Protein AF-A0A5N6XMS7-F1 (afdb_monomer_lite)

Organism: NCBI:txid1034303

Sequence (116 aa):
MDYPHVTLQFLKVADVCSHLAAWKGDIIGGVDRHQLLERNLKGNSKMADALSPQQLLKNCTEMSMDVSTFVFCACDLGPTNILVNTSTGS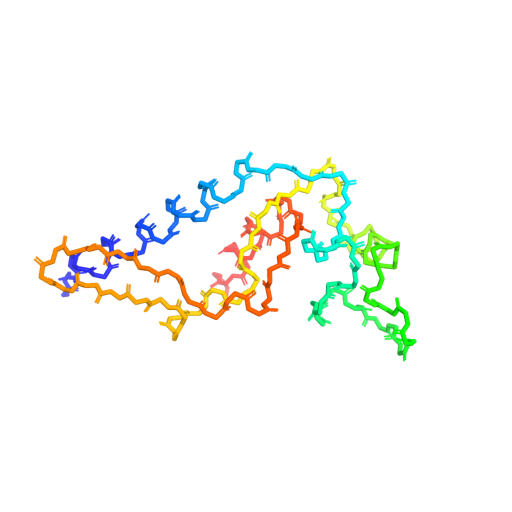LGIIDWSLLATFLSNGLEQNFDSQQE

pLDDT: mean 73.18, std 16.36, range [31.53, 89.5]

Radius of gyration: 15.89 Å; chains: 1; bounding box: 40×26×45 Å

Foldseek 3Di:
DDDVLVVLLVVVVVVVQVVQQVAWDPWWAAPVQFFQPPPVLLPPDPDPCSRGRVNSLVSCVVVVHDPPTWTKGQPPPDPVQWDADPVVRDIDGHDSVRTTRHGSCPVVVVVVVPPD

Structure (mmCIF, N/CA/C/O backbone):
data_AF-A0A5N6XMS7-F1
#
_entry.id   AF-A0A5N6XMS7-F1
#
loop_
_atom_site.group_PDB
_atom_site.id
_atom_site.type_symbol
_atom_site.label_atom_id
_atom_site.label_alt_id
_atom_site.label_comp_id
_atom_site.label_asym_id
_atom_site.label_entity_id
_atom_site.label_seq_id
_atom_site.pdbx_PDB_ins_code
_atom_site.Cartn_x
_atom_site.Cartn_y
_atom_site.Cartn_z
_atom_site.occupancy
_atom_site.B_iso_or_equiv
_atom_site.auth_seq_id
_atom_site.auth_comp_id
_atom_site.auth_asym_id
_atom_site.auth_atom_id
_atom_site.pdbx_PDB_model_num
ATOM 1 N N . MET A 1 1 ? -3.809 -9.156 31.699 1.00 44.72 1 MET A N 1
ATOM 2 C CA . MET A 1 1 ? -4.841 -8.123 31.487 1.00 44.72 1 MET A CA 1
ATOM 3 C C . MET A 1 1 ? -5.213 -8.175 30.025 1.00 44.72 1 MET A C 1
ATOM 5 O O . MET A 1 1 ? -4.321 -8.035 29.202 1.00 44.72 1 MET A O 1
ATOM 9 N N . ASP A 1 2 ? -6.475 -8.454 29.731 1.00 51.44 2 ASP A N 1
ATOM 10 C CA . ASP A 1 2 ? -7.010 -8.503 28.372 1.00 51.44 2 ASP A CA 1
ATOM 11 C C . ASP A 1 2 ? -7.561 -7.109 28.044 1.00 51.44 2 ASP A C 1
ATOM 13 O O . ASP A 1 2 ? -8.337 -6.564 28.832 1.00 51.44 2 ASP A O 1
ATOM 17 N N . TYR A 1 3 ? -7.126 -6.495 26.943 1.00 51.88 3 TYR A N 1
ATOM 18 C CA . TYR A 1 3 ? -7.599 -5.176 26.507 1.00 51.88 3 TYR A CA 1
ATOM 19 C C . TYR A 1 3 ? -8.502 -5.352 25.282 1.00 51.88 3 TYR A C 1
ATOM 21 O O . TYR A 1 3 ? -8.068 -5.089 24.158 1.00 51.88 3 TYR A O 1
ATOM 29 N N . PRO A 1 4 ? -9.768 -5.772 25.465 1.00 59.38 4 PRO A N 1
ATOM 30 C CA . PRO A 1 4 ? -10.655 -6.126 24.358 1.00 59.38 4 PRO A CA 1
ATOM 31 C C . PRO A 1 4 ? -10.841 -4.980 23.357 1.00 59.38 4 PRO A C 1
ATOM 33 O O . PRO A 1 4 ? -11.046 -5.225 22.174 1.00 59.38 4 PRO A O 1
ATOM 36 N N . HIS A 1 5 ? -10.705 -3.726 23.798 1.00 59.34 5 HIS A N 1
ATOM 37 C CA . HIS A 1 5 ? -10.792 -2.547 22.935 1.00 59.34 5 HIS A CA 1
ATOM 38 C C . HIS A 1 5 ? -9.617 -2.401 21.958 1.00 59.34 5 HIS A C 1
ATOM 40 O O . HIS A 1 5 ? -9.825 -1.915 20.849 1.00 59.34 5 HIS A O 1
ATOM 46 N N . VAL A 1 6 ? -8.410 -2.832 22.337 1.00 61.38 6 VAL A N 1
ATOM 47 C CA . VAL A 1 6 ? -7.212 -2.740 21.485 1.00 61.38 6 VAL A CA 1
ATOM 48 C C . VAL A 1 6 ? -7.291 -3.778 20.366 1.00 61.38 6 VAL A C 1
ATOM 50 O O . VAL A 1 6 ? -7.117 -3.442 19.196 1.00 61.38 6 VAL A O 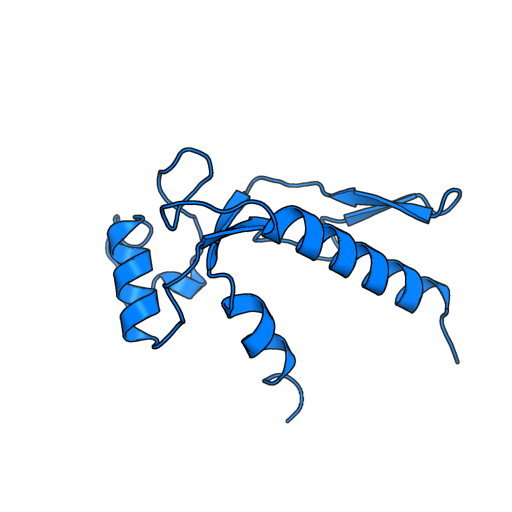1
ATOM 53 N N . THR A 1 7 ? -7.675 -5.012 20.699 1.00 62.88 7 THR A N 1
ATOM 54 C CA . THR A 1 7 ? -7.871 -6.092 19.720 1.00 62.88 7 THR A CA 1
ATOM 55 C C . THR A 1 7 ? -8.964 -5.744 18.704 1.00 62.88 7 THR A C 1
ATOM 57 O O . THR A 1 7 ? -8.809 -5.982 17.509 1.00 62.88 7 THR A O 1
ATOM 60 N N . LEU A 1 8 ? -10.053 -5.109 19.152 1.00 69.75 8 LEU A N 1
ATOM 61 C CA . LEU A 1 8 ? -11.156 -4.697 18.276 1.00 69.75 8 LEU A CA 1
ATOM 62 C C . LEU A 1 8 ? -10.772 -3.563 17.315 1.00 69.75 8 LEU A C 1
ATOM 64 O O . LEU A 1 8 ? -11.293 -3.504 16.204 1.00 69.75 8 LEU A O 1
ATOM 68 N N . GLN A 1 9 ? -9.886 -2.657 17.733 1.00 70.62 9 GLN A N 1
ATOM 69 C CA . GLN A 1 9 ? -9.385 -1.583 16.871 1.00 70.62 9 GLN A CA 1
ATOM 70 C C . GLN A 1 9 ? -8.409 -2.123 15.828 1.00 70.62 9 GLN A C 1
ATOM 72 O O . GLN A 1 9 ? -8.537 -1.778 14.658 1.00 70.62 9 GLN A O 1
ATOM 77 N N . PHE A 1 10 ? -7.510 -3.028 16.223 1.00 74.00 10 PHE A N 1
ATOM 78 C CA . PHE A 1 10 ? -6.590 -3.692 15.300 1.00 74.00 10 PHE A CA 1
ATOM 79 C C . PHE A 1 10 ? -7.333 -4.429 14.176 1.00 74.00 10 PHE A C 1
ATOM 81 O O . PHE A 1 10 ? -7.045 -4.215 13.000 1.00 74.00 10 PHE A O 1
ATOM 88 N N . LEU A 1 11 ? -8.345 -5.232 14.524 1.00 80.31 11 LEU A N 1
ATOM 89 C CA . LEU A 1 11 ? -9.131 -5.980 13.536 1.00 80.31 11 LEU A CA 1
ATOM 90 C C . LEU A 1 11 ? -9.849 -5.066 12.539 1.00 80.31 11 LEU A C 1
ATOM 92 O O . LEU A 1 11 ? -9.937 -5.387 11.359 1.00 80.31 11 LEU A O 1
ATOM 96 N N . LYS A 1 12 ? -10.334 -3.906 12.988 1.00 83.38 12 LYS A N 1
ATOM 97 C CA . LYS A 1 12 ? -10.977 -2.942 12.092 1.00 83.38 12 LYS A CA 1
ATOM 98 C C . LYS A 1 12 ? -9.981 -2.221 11.187 1.00 83.38 12 LYS A C 1
ATOM 100 O O . LYS A 1 12 ? -10.309 -1.944 10.042 1.00 83.38 12 LYS A O 1
ATOM 105 N N . VAL A 1 13 ? -8.777 -1.920 11.671 1.00 83.25 13 VAL A N 1
ATOM 106 C CA . VAL A 1 13 ? -7.711 -1.364 10.821 1.00 83.25 13 VAL A CA 1
ATOM 107 C C . VAL A 1 13 ? -7.332 -2.372 9.735 1.00 83.25 13 VAL A C 1
ATOM 109 O O . VAL A 1 13 ? -7.258 -2.001 8.567 1.00 83.25 13 VAL A O 1
ATOM 112 N N . ALA A 1 14 ? -7.191 -3.651 10.095 1.00 84.44 14 ALA A N 1
ATOM 113 C CA . ALA A 1 14 ? -6.949 -4.723 9.133 1.00 84.44 14 ALA A CA 1
ATOM 114 C C . ALA A 1 14 ? -8.078 -4.834 8.089 1.00 84.44 14 ALA A C 1
ATOM 116 O O . ALA A 1 14 ? -7.801 -4.963 6.898 1.00 84.44 14 ALA A O 1
ATOM 117 N N . ASP A 1 15 ? -9.339 -4.713 8.513 1.00 86.00 15 ASP A N 1
ATOM 118 C CA . ASP A 1 15 ? -10.496 -4.712 7.612 1.00 86.00 15 ASP A CA 1
ATOM 119 C C . ASP A 1 15 ? -10.476 -3.526 6.632 1.00 86.00 15 ASP A C 1
ATOM 121 O O . ASP A 1 15 ? -10.756 -3.686 5.444 1.00 86.00 15 ASP A O 1
ATOM 125 N N . VAL A 1 16 ? -10.067 -2.336 7.082 1.00 84.50 16 VAL A N 1
ATOM 126 C CA . VAL A 1 16 ? -9.900 -1.185 6.183 1.00 84.50 16 VAL A CA 1
ATOM 127 C C . VAL A 1 16 ? -8.760 -1.417 5.188 1.00 84.50 16 VAL A C 1
ATOM 129 O O . VAL A 1 16 ? -8.949 -1.180 3.997 1.00 84.50 16 VAL A O 1
ATOM 132 N N . CYS A 1 17 ? -7.608 -1.930 5.629 1.00 84.06 17 CYS A N 1
ATOM 133 C CA . CYS A 1 17 ? -6.507 -2.284 4.726 1.00 84.06 17 CYS A CA 1
ATOM 134 C C . CYS A 1 17 ? -6.943 -3.310 3.671 1.00 84.06 17 CYS A C 1
ATOM 136 O O . CYS A 1 17 ? -6.605 -3.160 2.499 1.00 84.06 17 CYS A O 1
ATOM 138 N N . SER A 1 18 ? -7.740 -4.306 4.068 1.00 85.56 18 SER A N 1
ATOM 139 C CA . SER A 1 18 ? -8.321 -5.305 3.165 1.00 85.56 18 SER A CA 1
ATOM 140 C C . SER A 1 18 ? -9.242 -4.664 2.117 1.00 85.56 18 SER A C 1
ATOM 142 O O . SER A 1 18 ? -9.091 -4.908 0.918 1.00 85.56 18 SER A O 1
ATOM 144 N N . HIS A 1 19 ? -10.139 -3.766 2.539 1.00 86.75 19 HIS A N 1
ATOM 145 C CA . HIS A 1 19 ? -11.019 -3.029 1.627 1.00 86.75 19 HIS A CA 1
ATOM 146 C C . HIS A 1 19 ? -10.254 -2.137 0.645 1.00 86.75 19 HIS A C 1
ATOM 148 O O . HIS A 1 19 ? -10.623 -2.077 -0.528 1.00 86.75 19 HIS A O 1
ATOM 154 N N . LEU A 1 20 ? -9.190 -1.463 1.091 1.00 83.88 20 LEU A N 1
ATOM 155 C CA . LEU A 1 20 ? -8.325 -0.686 0.202 1.00 83.88 20 LEU A CA 1
ATOM 156 C C . LEU A 1 20 ? -7.624 -1.615 -0.801 1.00 83.88 20 LEU A C 1
ATOM 158 O O . LEU A 1 20 ? -7.700 -1.386 -2.007 1.00 83.88 20 LEU A O 1
ATOM 162 N N . ALA A 1 21 ? -7.055 -2.727 -0.329 1.00 85.81 21 ALA A N 1
ATOM 163 C CA . ALA A 1 21 ? -6.320 -3.675 -1.160 1.00 85.81 21 ALA A CA 1
ATOM 164 C C . ALA A 1 21 ? -7.186 -4.404 -2.209 1.00 85.81 21 ALA A C 1
ATOM 166 O O . ALA A 1 21 ? -6.649 -5.001 -3.152 1.00 85.81 21 ALA A O 1
ATOM 167 N N . ALA A 1 22 ? -8.517 -4.361 -2.081 1.00 86.69 22 ALA A N 1
ATOM 168 C CA . ALA A 1 22 ? -9.445 -4.849 -3.101 1.00 86.69 22 ALA A CA 1
ATOM 169 C C . ALA A 1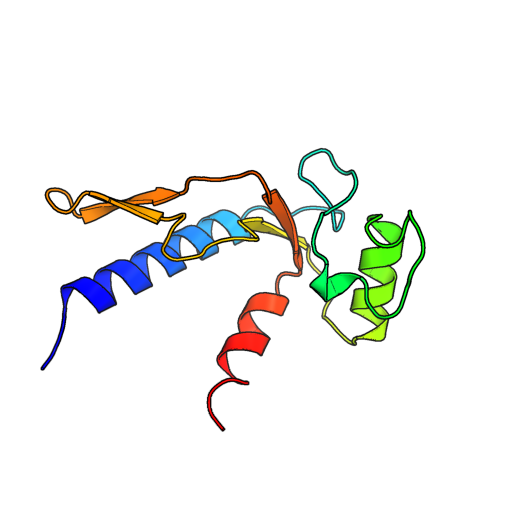 22 ? -9.364 -4.042 -4.412 1.00 86.69 22 ALA A C 1
ATOM 171 O O . ALA A 1 22 ? -9.652 -4.578 -5.482 1.00 86.69 22 ALA A O 1
ATOM 172 N N . TRP A 1 23 ? -8.935 -2.778 -4.352 1.00 83.50 23 TRP A N 1
ATOM 173 C CA . TRP A 1 23 ? -8.762 -1.923 -5.523 1.00 83.50 23 TRP A CA 1
ATOM 174 C C . TRP A 1 23 ? -7.399 -2.198 -6.146 1.00 83.50 23 TRP A C 1
ATOM 176 O O . TRP A 1 23 ? -6.372 -2.062 -5.484 1.00 83.50 23 TRP A O 1
ATOM 186 N N . LYS A 1 24 ? -7.382 -2.608 -7.415 1.00 85.06 24 LYS A N 1
ATOM 187 C CA . LYS A 1 24 ? -6.156 -2.971 -8.133 1.00 85.06 24 LYS A CA 1
ATOM 188 C C . LYS A 1 24 ? -5.737 -1.875 -9.106 1.00 85.06 24 LYS A C 1
ATOM 190 O O . LYS A 1 24 ? -6.588 -1.213 -9.696 1.00 85.06 24 LYS A O 1
ATOM 195 N N . GLY A 1 25 ? -4.431 -1.721 -9.284 1.00 82.00 25 GLY A N 1
ATOM 196 C CA . GLY A 1 25 ? -3.833 -0.843 -10.286 1.00 82.00 25 GLY A CA 1
ATOM 197 C C . GLY A 1 25 ? -2.981 -1.605 -11.288 1.00 82.00 25 GLY A C 1
ATOM 198 O O . GLY A 1 25 ? -2.634 -2.767 -11.085 1.00 82.00 25 GLY A O 1
ATOM 199 N N . ASP A 1 26 ? -2.629 -0.921 -12.369 1.00 85.00 26 ASP A N 1
ATOM 200 C CA . ASP A 1 26 ? -1.761 -1.430 -13.430 1.00 85.00 26 ASP A CA 1
ATOM 201 C C . ASP A 1 26 ? -0.304 -0.957 -13.296 1.00 85.00 26 ASP A C 1
ATOM 203 O O . ASP A 1 26 ? 0.572 -1.466 -13.995 1.00 85.00 26 ASP A O 1
ATOM 207 N N . ILE A 1 27 ? -0.033 -0.005 -12.395 1.00 84.56 27 ILE A N 1
ATOM 208 C CA . ILE A 1 27 ? 1.306 0.538 -12.146 1.00 84.56 27 ILE A CA 1
ATOM 209 C C . ILE A 1 27 ? 1.592 0.638 -10.645 1.00 84.56 27 ILE A C 1
ATOM 211 O O . ILE A 1 27 ? 0.684 0.875 -9.849 1.00 84.56 27 ILE A O 1
ATOM 215 N N . ILE A 1 28 ? 2.874 0.569 -10.280 1.00 86.19 28 ILE A N 1
ATOM 216 C CA . ILE A 1 28 ? 3.374 1.046 -8.985 1.00 86.19 28 ILE A CA 1
ATOM 217 C C . ILE A 1 28 ? 3.581 2.559 -9.045 1.00 86.19 28 ILE A C 1
ATOM 219 O O . ILE A 1 28 ? 4.340 3.048 -9.876 1.00 86.19 28 ILE A O 1
ATOM 223 N N . GLY A 1 29 ? 2.905 3.320 -8.193 1.00 85.00 29 GLY A N 1
ATOM 224 C CA . GLY A 1 29 ? 2.980 4.778 -8.257 1.00 85.00 29 GLY A CA 1
ATOM 225 C C . GLY A 1 29 ? 1.968 5.478 -7.364 1.00 85.00 29 GLY A C 1
ATOM 226 O O . GLY A 1 29 ? 1.132 4.834 -6.720 1.00 85.00 29 GLY A O 1
ATOM 227 N N . GLY A 1 30 ? 2.049 6.808 -7.340 1.00 80.94 30 GLY A N 1
ATOM 228 C CA . GLY A 1 30 ? 1.021 7.641 -6.722 1.00 80.94 30 GLY A CA 1
ATOM 229 C C . GLY A 1 30 ? -0.336 7.451 -7.407 1.00 80.94 30 GLY A C 1
ATOM 230 O O . GLY A 1 30 ? -0.421 6.943 -8.526 1.00 80.94 30 GLY A O 1
ATOM 231 N N . VAL A 1 31 ? -1.418 7.874 -6.754 1.00 77.31 31 VAL A N 1
ATOM 232 C CA . VAL A 1 31 ? -2.781 7.832 -7.338 1.00 77.31 31 VAL A CA 1
ATOM 233 C C . VAL A 1 31 ? -2.890 8.668 -8.610 1.00 77.31 31 VAL A C 1
ATOM 235 O O . VAL A 1 31 ? -3.642 8.343 -9.525 1.00 77.31 31 VAL A O 1
ATOM 238 N N . ASP A 1 32 ? -2.090 9.724 -8.692 1.00 79.50 32 ASP A N 1
ATOM 239 C CA . ASP A 1 32 ? -1.911 10.549 -9.882 1.00 79.50 32 ASP A CA 1
ATOM 240 C C . ASP A 1 32 ? -1.096 9.853 -10.988 1.00 79.50 32 ASP A C 1
ATOM 242 O O . ASP A 1 32 ? -0.861 10.447 -12.039 1.00 79.50 32 ASP A O 1
ATOM 246 N N . ARG A 1 33 ? -0.679 8.600 -10.768 1.00 79.56 33 ARG A N 1
ATOM 247 C CA . ARG A 1 33 ? 0.165 7.770 -11.637 1.00 79.56 33 ARG A CA 1
ATOM 248 C C . ARG A 1 33 ? 1.591 8.299 -11.816 1.00 79.56 33 ARG A C 1
ATOM 250 O O . ARG A 1 33 ? 2.291 7.872 -12.735 1.00 79.56 33 ARG A O 1
ATOM 257 N N . HIS A 1 34 ? 2.025 9.217 -10.954 1.00 83.69 34 HIS A N 1
ATOM 258 C CA . HIS A 1 34 ? 3.380 9.755 -10.950 1.00 83.69 34 HIS A CA 1
ATOM 259 C C . HIS A 1 34 ? 4.207 9.103 -9.833 1.00 83.69 34 HIS A C 1
ATOM 261 O O . HIS A 1 34 ? 4.062 7.916 -9.529 1.00 83.69 34 HIS A O 1
ATOM 267 N N . GLN A 1 35 ? 5.151 9.858 -9.275 1.00 82.31 35 GLN A N 1
ATOM 268 C CA . GLN A 1 35 ? 6.116 9.356 -8.313 1.00 82.31 35 GLN A CA 1
ATOM 269 C C . GLN A 1 35 ? 5.427 8.956 -7.014 1.00 82.31 35 GLN A C 1
ATOM 271 O O . GLN A 1 35 ? 4.620 9.703 -6.466 1.00 82.31 35 GLN A O 1
ATOM 276 N N . LEU A 1 36 ? 5.807 7.795 -6.494 1.00 81.50 36 LEU A N 1
ATOM 277 C CA . LEU A 1 36 ? 5.435 7.385 -5.152 1.00 81.50 36 LEU A CA 1
ATOM 278 C C . LEU A 1 36 ? 6.580 7.743 -4.209 1.00 81.50 36 LEU A C 1
ATOM 280 O O . LEU A 1 36 ? 7.701 7.274 -4.391 1.00 81.50 36 LEU A O 1
ATOM 284 N N . LEU A 1 37 ? 6.303 8.544 -3.180 1.00 75.50 37 LEU A N 1
ATOM 285 C CA . LEU A 1 37 ? 7.302 9.004 -2.208 1.00 75.50 37 LEU A CA 1
ATOM 286 C C . LEU A 1 37 ? 7.720 7.924 -1.189 1.00 75.50 37 LEU A C 1
ATOM 288 O O . LEU A 1 37 ? 8.025 8.231 -0.037 1.00 75.50 37 LEU A O 1
ATOM 292 N N . GLU A 1 38 ? 7.782 6.664 -1.620 1.00 74.88 38 GLU A N 1
ATOM 293 C CA . GLU A 1 38 ? 8.189 5.534 -0.793 1.00 74.88 38 GLU A CA 1
ATOM 294 C C . GLU A 1 38 ? 9.712 5.372 -0.821 1.00 74.88 38 GLU A C 1
ATOM 296 O O . GLU A 1 38 ? 10.305 4.769 -1.721 1.00 74.88 38 GLU A O 1
ATOM 301 N N . ARG A 1 39 ? 10.372 5.948 0.185 1.00 73.81 39 ARG A N 1
ATOM 302 C CA . ARG A 1 39 ? 11.836 5.952 0.273 1.00 73.81 39 ARG A CA 1
ATOM 303 C C . ARG A 1 39 ? 12.422 4.577 0.571 1.00 73.81 39 ARG A C 1
ATOM 305 O O . ARG A 1 39 ? 13.571 4.356 0.198 1.00 73.81 39 ARG A O 1
ATOM 312 N N . ASN A 1 40 ? 11.664 3.660 1.172 1.00 73.12 40 ASN A N 1
ATOM 313 C CA . ASN A 1 40 ? 12.154 2.309 1.445 1.00 73.12 40 ASN A CA 1
ATOM 314 C C . ASN A 1 40 ? 12.335 1.497 0.152 1.00 73.12 40 ASN A C 1
ATOM 316 O O . ASN A 1 40 ? 13.238 0.672 0.062 1.00 73.12 40 ASN A O 1
ATOM 320 N N . LEU A 1 41 ? 11.552 1.795 -0.890 1.00 76.50 41 LEU A N 1
ATOM 321 C CA . LEU A 1 41 ? 11.671 1.160 -2.206 1.00 76.50 41 LEU A CA 1
ATOM 322 C C . LEU A 1 41 ? 12.691 1.827 -3.136 1.00 76.50 41 LEU A C 1
ATOM 324 O O . LEU A 1 41 ? 12.934 1.347 -4.244 1.00 76.50 41 LEU A O 1
ATOM 328 N N . LYS A 1 42 ? 13.312 2.930 -2.711 1.00 74.62 42 LYS A N 1
ATOM 329 C CA . LYS A 1 42 ? 14.303 3.673 -3.504 1.00 74.62 42 LYS A CA 1
ATOM 330 C C . LYS A 1 42 ? 15.572 2.851 -3.796 1.00 74.62 42 LYS A C 1
ATOM 332 O O . LYS A 1 42 ? 16.315 3.168 -4.732 1.00 74.62 42 LYS A O 1
ATOM 337 N N . GLY A 1 43 ? 15.817 1.798 -3.013 1.00 71.50 43 GLY A N 1
ATOM 338 C CA . GLY A 1 43 ? 17.050 1.016 -3.058 1.00 71.50 43 GLY A CA 1
ATOM 339 C C . GLY A 1 43 ? 18.282 1.898 -2.818 1.00 71.50 43 GLY A C 1
ATOM 340 O O . GLY A 1 43 ? 18.210 2.945 -2.176 1.00 71.50 43 GLY A O 1
ATOM 341 N N . ASN A 1 44 ? 19.423 1.515 -3.395 1.00 70.56 44 ASN A N 1
ATOM 342 C CA . ASN A 1 44 ? 20.675 2.280 -3.287 1.00 70.56 44 ASN A CA 1
ATOM 343 C C . ASN A 1 44 ? 20.780 3.454 -4.282 1.00 70.56 44 ASN A C 1
ATOM 345 O O . ASN A 1 44 ? 21.821 4.116 -4.356 1.00 70.56 44 ASN A O 1
ATOM 349 N N . SER A 1 45 ? 19.735 3.727 -5.071 1.00 68.81 45 SER A N 1
ATOM 350 C CA . SER A 1 45 ? 19.781 4.766 -6.101 1.00 68.81 45 SER A CA 1
ATOM 351 C C . SER A 1 45 ? 19.737 6.163 -5.482 1.00 68.81 45 SER A C 1
ATOM 353 O O . SER A 1 45 ? 18.833 6.496 -4.721 1.00 68.81 45 SER A O 1
ATOM 355 N N . LYS A 1 46 ? 20.696 7.027 -5.835 1.00 69.44 46 LYS A N 1
ATOM 356 C CA . LYS A 1 46 ? 20.712 8.448 -5.431 1.00 69.44 46 LYS A CA 1
ATOM 357 C C . LYS A 1 46 ? 20.084 9.383 -6.472 1.00 69.44 46 LYS A C 1
ATOM 359 O O . LYS A 1 46 ? 20.105 10.595 -6.277 1.00 69.44 46 LYS A O 1
ATOM 364 N N . MET A 1 47 ? 19.542 8.837 -7.559 1.00 72.19 47 MET A N 1
ATOM 365 C CA . MET A 1 47 ? 19.024 9.618 -8.682 1.00 72.19 47 MET A CA 1
ATOM 366 C C . MET A 1 47 ? 17.708 10.336 -8.338 1.00 72.19 47 MET A C 1
ATOM 368 O O . MET A 1 47 ? 16.970 9.926 -7.437 1.00 72.19 47 MET A O 1
ATOM 372 N N . ALA A 1 48 ? 17.426 11.429 -9.052 1.00 67.62 48 ALA A N 1
ATOM 373 C CA . ALA A 1 48 ? 16.210 12.227 -8.873 1.00 67.62 48 ALA A CA 1
ATOM 374 C C . ALA A 1 48 ? 14.934 11.481 -9.311 1.00 67.62 48 ALA A C 1
ATOM 376 O O . ALA A 1 48 ? 13.856 11.748 -8.793 1.00 67.62 48 ALA A O 1
ATOM 377 N N . ASP A 1 49 ? 15.062 10.521 -10.225 1.00 74.12 49 ASP A N 1
ATOM 378 C CA . ASP A 1 49 ? 13.989 9.671 -10.752 1.00 74.12 49 ASP A CA 1
ATOM 379 C C . ASP A 1 49 ? 13.824 8.349 -9.985 1.00 74.12 49 ASP A C 1
ATOM 381 O O . ASP A 1 49 ? 13.035 7.492 -10.387 1.00 74.12 49 ASP A O 1
ATOM 385 N N . ALA A 1 50 ? 14.527 8.181 -8.860 1.00 77.06 50 ALA A N 1
ATOM 386 C CA . ALA A 1 50 ? 14.543 6.937 -8.092 1.00 77.06 50 ALA A CA 1
ATOM 387 C C . ALA A 1 50 ? 13.176 6.527 -7.504 1.00 77.06 50 ALA A C 1
ATOM 389 O O . ALA A 1 50 ? 13.033 5.414 -7.008 1.00 77.06 50 ALA A O 1
ATOM 390 N N . LEU A 1 51 ? 12.194 7.429 -7.563 1.00 83.00 51 LEU A N 1
ATOM 391 C CA . LEU A 1 51 ? 10.813 7.249 -7.111 1.00 83.00 51 LEU A CA 1
ATOM 392 C C . LEU A 1 51 ? 9.809 7.204 -8.279 1.00 83.00 51 LEU A C 1
ATOM 394 O O . LEU A 1 51 ? 8.598 7.244 -8.067 1.00 83.00 51 LEU A O 1
ATOM 398 N N . SER A 1 52 ? 10.297 7.157 -9.524 1.00 87.44 52 SER A N 1
ATOM 399 C CA . SER A 1 52 ? 9.453 6.937 -10.699 1.00 87.44 52 SER A CA 1
ATOM 400 C C . SER A 1 52 ? 8.859 5.522 -10.686 1.00 87.44 52 SER A C 1
ATOM 402 O O . SER A 1 52 ? 9.536 4.589 -10.242 1.00 87.44 52 SER A O 1
ATOM 404 N N . PRO A 1 53 ? 7.639 5.325 -11.219 1.00 87.94 53 PRO A N 1
ATOM 405 C CA . PRO A 1 53 ? 7.026 4.003 -11.353 1.00 87.94 53 PRO A CA 1
ATOM 406 C C . PRO A 1 53 ? 7.961 2.934 -11.930 1.00 87.94 53 PRO A C 1
ATOM 408 O O . PRO A 1 53 ? 8.076 1.831 -11.402 1.00 87.94 53 PRO A O 1
ATOM 411 N N . GLN A 1 54 ? 8.688 3.278 -12.993 1.00 89.50 54 GLN A N 1
ATOM 412 C CA . GLN A 1 54 ? 9.591 2.362 -13.684 1.00 89.50 54 GLN A CA 1
ATOM 413 C C . GLN A 1 54 ? 10.767 1.947 -12.795 1.00 89.50 54 GLN A C 1
ATOM 415 O O . GLN A 1 54 ? 11.127 0.769 -12.755 1.00 89.50 54 GLN A O 1
ATOM 420 N N . GLN A 1 55 ? 11.357 2.899 -12.069 1.00 88.75 55 GLN A N 1
ATOM 421 C CA . GLN A 1 55 ? 12.487 2.610 -11.193 1.00 88.75 55 GLN A CA 1
ATOM 422 C C . GLN A 1 55 ? 12.051 1.855 -9.933 1.00 88.75 55 GLN A C 1
ATOM 424 O O . GLN A 1 55 ? 12.760 0.949 -9.504 1.00 88.75 55 GLN A O 1
ATOM 429 N N . LEU A 1 56 ? 10.873 2.161 -9.384 1.00 87.88 56 LEU A N 1
ATOM 430 C CA . LEU A 1 56 ? 10.297 1.425 -8.259 1.00 87.88 56 LEU A CA 1
ATOM 431 C C . LEU A 1 56 ? 10.002 -0.028 -8.635 1.00 87.88 56 LEU A C 1
ATOM 433 O O . LEU A 1 56 ? 10.380 -0.932 -7.894 1.00 87.88 56 LEU A O 1
ATOM 437 N N . LEU A 1 57 ? 9.410 -0.268 -9.808 1.00 89.25 57 LEU A N 1
ATOM 438 C CA . LEU A 1 57 ? 9.174 -1.620 -10.319 1.00 89.25 57 LEU A CA 1
ATOM 439 C C . LEU A 1 57 ? 10.483 -2.404 -10.459 1.00 89.25 57 LEU A C 1
ATOM 441 O O . LEU A 1 57 ? 10.575 -3.554 -10.023 1.00 89.25 57 LEU A O 1
ATOM 445 N N . LYS A 1 58 ? 11.511 -1.765 -11.031 1.00 89.19 58 LYS A N 1
ATOM 446 C CA . LYS A 1 58 ? 12.846 -2.351 -11.161 1.00 89.19 58 LYS A CA 1
ATOM 447 C C . LYS A 1 58 ? 13.431 -2.709 -9.793 1.00 89.19 58 LYS A C 1
ATOM 449 O O . LYS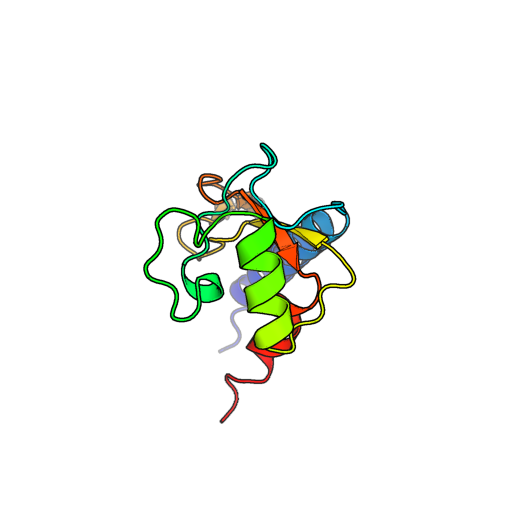 A 1 58 ? 13.843 -3.847 -9.603 1.00 89.19 58 LYS A O 1
ATOM 454 N N . ASN A 1 59 ? 13.408 -1.780 -8.838 1.00 87.62 59 ASN A N 1
ATOM 455 C CA . ASN A 1 59 ? 13.937 -2.006 -7.493 1.00 87.62 59 ASN A CA 1
ATOM 456 C C . ASN A 1 59 ? 13.196 -3.143 -6.774 1.00 87.62 59 ASN A C 1
ATOM 458 O O . ASN A 1 59 ? 13.833 -3.999 -6.173 1.00 87.62 59 ASN A O 1
ATOM 462 N N . CYS A 1 60 ? 11.863 -3.184 -6.860 1.00 87.44 60 CYS A N 1
ATOM 463 C CA . CYS A 1 60 ? 11.062 -4.258 -6.266 1.00 87.44 60 CYS A CA 1
ATOM 464 C C . CYS A 1 60 ? 11.419 -5.622 -6.869 1.00 87.44 60 CYS A C 1
ATOM 466 O O . CYS A 1 60 ? 11.586 -6.594 -6.138 1.00 87.44 60 CYS A O 1
ATOM 468 N N . THR A 1 61 ? 11.610 -5.674 -8.191 1.00 88.06 61 THR A N 1
ATOM 469 C CA . THR A 1 61 ? 12.042 -6.889 -8.897 1.00 88.06 61 THR A CA 1
ATOM 470 C C . THR A 1 61 ? 13.439 -7.328 -8.445 1.00 88.06 61 THR A C 1
ATOM 472 O O . THR A 1 61 ? 13.657 -8.504 -8.169 1.00 88.06 61 THR A O 1
ATOM 475 N N . GLU A 1 62 ? 14.384 -6.391 -8.317 1.00 89.06 62 GLU A N 1
ATOM 476 C CA . GLU A 1 62 ? 15.745 -6.660 -7.824 1.00 89.06 62 GLU A CA 1
ATOM 477 C C . GLU A 1 62 ? 15.754 -7.132 -6.361 1.00 89.06 62 GLU A C 1
ATOM 479 O O . GLU A 1 62 ? 16.559 -7.986 -5.993 1.00 89.06 62 GLU A O 1
ATOM 484 N N . MET A 1 63 ? 14.823 -6.639 -5.541 1.00 85.12 63 MET A N 1
ATOM 485 C CA . MET A 1 63 ? 14.599 -7.095 -4.164 1.00 85.12 63 MET A CA 1
ATOM 486 C C . MET A 1 63 ? 13.806 -8.407 -4.075 1.00 85.12 63 MET A C 1
ATOM 488 O O . MET A 1 63 ? 13.493 -8.849 -2.974 1.00 85.12 63 MET A O 1
ATOM 492 N N . SER A 1 64 ? 13.491 -9.050 -5.206 1.00 86.81 64 SER A N 1
ATOM 493 C CA . SER A 1 64 ? 12.693 -10.284 -5.264 1.00 86.81 64 SER A CA 1
ATOM 494 C C . SER A 1 64 ? 11.295 -10.150 -4.639 1.00 86.81 64 SER A C 1
ATOM 496 O O . SER A 1 64 ? 10.731 -11.130 -4.157 1.00 86.81 64 SER A O 1
ATOM 498 N N . MET A 1 65 ? 10.719 -8.943 -4.656 1.00 85.25 65 MET A N 1
ATOM 499 C CA . MET A 1 65 ? 9.319 -8.731 -4.290 1.00 85.25 65 MET A CA 1
ATOM 500 C C . MET A 1 65 ? 8.404 -9.252 -5.400 1.00 85.25 65 MET A C 1
ATOM 502 O O . MET A 1 65 ? 8.728 -9.175 -6.586 1.00 85.25 65 MET A O 1
ATOM 506 N N . ASP A 1 66 ? 7.224 -9.732 -5.023 1.00 85.06 66 ASP A N 1
ATOM 507 C CA . ASP A 1 66 ? 6.182 -10.063 -5.988 1.00 85.06 66 ASP A CA 1
ATOM 508 C C . ASP A 1 66 ? 5.619 -8.781 -6.614 1.00 85.06 66 ASP A C 1
ATOM 510 O O . ASP A 1 66 ? 5.029 -7.951 -5.922 1.00 85.06 66 ASP A O 1
ATOM 514 N N . VAL A 1 67 ? 5.816 -8.636 -7.926 1.00 87.62 67 VAL A N 1
ATOM 515 C CA . VAL A 1 67 ? 5.361 -7.500 -8.742 1.00 87.62 67 VAL A CA 1
ATOM 516 C C . VAL A 1 67 ? 4.191 -7.849 -9.667 1.00 87.62 67 VAL A C 1
ATOM 518 O O . VAL A 1 67 ? 3.903 -7.114 -10.609 1.00 87.62 67 VAL A O 1
ATOM 521 N N . SER A 1 68 ? 3.514 -8.977 -9.423 1.00 86.56 68 SER A N 1
ATOM 522 C CA . SER A 1 68 ? 2.396 -9.449 -10.250 1.00 86.56 68 SER A CA 1
ATOM 523 C C . SER A 1 68 ? 1.111 -8.637 -10.070 1.00 86.56 68 SER A C 1
ATOM 525 O O . SER A 1 68 ? 0.290 -8.582 -10.986 1.00 86.56 68 SER A O 1
ATOM 527 N N . THR A 1 69 ? 0.925 -8.012 -8.904 1.00 85.88 69 THR A N 1
ATOM 528 C CA . THR A 1 69 ? -0.305 -7.295 -8.549 1.00 85.88 69 THR A CA 1
ATOM 529 C C . THR A 1 69 ? 0.000 -5.998 -7.804 1.00 85.88 69 THR A C 1
ATOM 531 O O . THR A 1 69 ? 0.697 -6.001 -6.788 1.00 85.88 69 THR A O 1
ATOM 534 N N . PHE A 1 70 ? -0.611 -4.899 -8.256 1.00 85.50 70 PHE A N 1
ATOM 535 C CA . PHE A 1 70 ? -0.626 -3.620 -7.543 1.00 85.50 70 PHE A CA 1
ATOM 536 C C . PHE A 1 70 ? -2.010 -3.383 -6.930 1.00 85.50 70 PHE A C 1
ATOM 538 O O . PHE A 1 70 ? -3.036 -3.602 -7.573 1.00 85.50 70 PHE A O 1
ATOM 545 N N . VAL A 1 71 ? -2.044 -2.947 -5.680 1.00 84.69 71 VAL A N 1
ATOM 546 C CA . VAL A 1 71 ? -3.216 -2.733 -4.836 1.00 84.69 71 VAL A CA 1
ATOM 547 C C . VAL A 1 71 ? -3.186 -1.333 -4.261 1.00 84.69 71 VAL A C 1
ATOM 549 O O . VAL A 1 71 ? -2.126 -0.783 -3.993 1.00 84.69 71 VAL A O 1
ATOM 552 N N . PHE A 1 72 ? -4.345 -0.748 -4.035 1.00 81.94 72 PHE A N 1
ATOM 553 C CA . PHE A 1 72 ? -4.433 0.540 -3.377 1.00 81.94 72 PHE A CA 1
ATOM 554 C C . PHE A 1 72 ? -4.147 0.395 -1.878 1.00 81.94 72 PHE A C 1
ATOM 556 O O . PHE A 1 72 ? -4.720 -0.470 -1.214 1.00 81.94 72 PHE A O 1
ATOM 563 N N . CYS A 1 73 ? -3.266 1.231 -1.330 1.00 79.06 73 CYS A N 1
ATOM 564 C CA . CYS A 1 73 ? -3.010 1.262 0.105 1.00 79.06 73 CYS A CA 1
ATOM 565 C C . CYS A 1 73 ? -2.683 2.675 0.611 1.00 79.06 73 CYS A C 1
ATOM 567 O O . CYS A 1 73 ? -2.271 3.566 -0.137 1.00 79.06 73 CYS A O 1
ATOM 569 N N . ALA A 1 74 ? -2.879 2.867 1.916 1.00 77.69 74 ALA A N 1
ATOM 570 C CA . ALA A 1 74 ? -2.366 4.018 2.644 1.00 77.69 74 ALA A CA 1
ATOM 571 C C . ALA A 1 74 ? -0.960 3.669 3.155 1.00 77.69 74 ALA A C 1
ATOM 573 O O . ALA A 1 74 ? -0.823 2.831 4.046 1.00 77.69 74 ALA A O 1
ATOM 574 N N . CYS A 1 75 ? 0.080 4.277 2.579 1.00 71.88 75 CYS A N 1
ATOM 575 C CA . CYS A 1 75 ? 1.476 3.921 2.865 1.00 71.88 75 CYS A CA 1
ATOM 576 C C . CYS A 1 75 ? 2.006 4.454 4.203 1.00 71.88 75 CYS A C 1
ATOM 578 O O . CYS A 1 75 ? 3.095 4.068 4.611 1.00 71.88 75 CYS A O 1
ATOM 580 N N . ASP A 1 76 ? 1.251 5.307 4.895 1.00 74.88 76 ASP A N 1
ATOM 581 C CA . ASP A 1 76 ? 1.613 5.833 6.214 1.00 74.88 76 ASP A CA 1
ATOM 582 C C . ASP A 1 76 ? 0.482 5.600 7.220 1.00 74.88 76 ASP A C 1
ATOM 584 O O . ASP A 1 76 ? -0.120 6.525 7.758 1.00 74.88 76 ASP A O 1
ATOM 588 N N . LEU A 1 77 ? 0.118 4.336 7.440 1.00 76.31 77 LEU A N 1
ATOM 589 C CA . LEU A 1 77 ? -0.972 3.987 8.351 1.00 76.31 77 LEU A CA 1
ATOM 590 C C . LEU A 1 77 ? -0.482 3.768 9.789 1.00 76.31 77 LEU A C 1
ATOM 592 O O . LEU A 1 77 ? -0.645 2.698 10.376 1.00 76.31 77 LEU A O 1
ATOM 596 N N . GLY A 1 78 ? 0.139 4.800 10.358 1.00 76.94 78 GLY A N 1
ATOM 597 C CA . GLY A 1 78 ? 0.534 4.823 11.764 1.00 76.94 78 GLY A CA 1
ATOM 598 C C . GLY A 1 78 ? -0.639 5.127 12.712 1.00 76.94 78 GLY A C 1
ATOM 599 O O . GLY A 1 78 ? -1.649 5.693 12.290 1.00 76.94 78 GLY A O 1
ATOM 600 N N . PRO A 1 79 ? -0.509 4.844 14.025 1.00 78.56 79 PRO A N 1
ATOM 601 C CA . PRO A 1 79 ? -1.536 5.168 15.023 1.00 78.56 79 PRO A CA 1
ATOM 602 C C . PRO A 1 79 ? -1.941 6.648 15.042 1.00 78.56 79 PRO A C 1
ATOM 604 O O . PRO A 1 79 ? -3.070 6.977 15.388 1.00 78.56 79 PRO A O 1
ATOM 607 N N . THR A 1 80 ? -1.028 7.543 14.656 1.00 82.12 80 THR A N 1
ATOM 608 C CA . THR A 1 80 ? -1.263 8.991 14.559 1.00 82.12 80 THR A CA 1
ATOM 609 C C . THR A 1 80 ? -2.189 9.382 13.410 1.00 82.12 80 THR A C 1
ATOM 611 O O . THR A 1 80 ? -2.797 10.448 13.469 1.00 82.12 80 THR A O 1
ATOM 614 N N . ASN A 1 81 ? -2.334 8.516 12.404 1.00 82.31 81 ASN A N 1
ATOM 615 C CA . ASN A 1 81 ? -3.134 8.756 11.202 1.00 82.31 81 ASN A CA 1
ATOM 616 C C . ASN A 1 81 ? -4.499 8.047 11.265 1.00 82.31 81 ASN A C 1
ATOM 618 O O . ASN A 1 81 ? -5.251 8.019 10.289 1.00 82.31 81 ASN A O 1
ATOM 622 N N . ILE A 1 82 ? -4.846 7.498 12.434 1.00 84.56 82 ILE A N 1
ATOM 623 C CA . ILE A 1 82 ? -6.104 6.803 12.694 1.00 84.56 82 ILE A CA 1
ATOM 624 C C . ILE A 1 82 ? -6.905 7.591 13.731 1.00 84.56 82 ILE A C 1
ATOM 626 O O . ILE A 1 82 ? -6.505 7.754 14.882 1.00 84.56 82 ILE A O 1
ATOM 630 N N . LEU A 1 83 ? -8.092 8.038 13.335 1.00 83.94 83 LEU A N 1
ATOM 631 C CA . LEU A 1 83 ? -9.068 8.642 14.229 1.00 83.94 83 LEU A CA 1
ATOM 632 C C . LEU A 1 83 ? -10.030 7.571 14.738 1.00 83.94 83 LEU A C 1
ATOM 634 O O . LEU A 1 83 ? -10.753 6.956 13.958 1.00 83.94 83 LEU A O 1
ATOM 638 N N . VAL A 1 84 ? -10.079 7.382 16.056 1.00 84.62 84 VAL A N 1
ATOM 639 C CA . VAL A 1 84 ? -11.029 6.476 16.710 1.00 84.62 84 VAL A CA 1
ATOM 640 C C . VAL A 1 84 ? -12.139 7.293 17.355 1.00 84.62 84 VAL A C 1
ATOM 642 O O . VAL A 1 84 ? -11.898 8.084 18.266 1.00 84.62 84 VAL A O 1
ATOM 645 N N . ASN A 1 85 ? -13.382 7.050 16.955 1.00 83.44 85 ASN A N 1
ATOM 646 C CA . ASN A 1 85 ? -14.530 7.498 17.726 1.00 83.44 85 ASN A CA 1
ATOM 647 C C . ASN A 1 85 ? -14.815 6.463 18.824 1.00 83.44 85 ASN A C 1
ATOM 649 O O . ASN A 1 85 ? -15.319 5.378 18.547 1.00 83.44 85 ASN A O 1
ATOM 653 N N . THR A 1 86 ? -14.509 6.791 20.078 1.00 82.31 86 THR A N 1
ATOM 654 C CA . THR A 1 86 ? -14.654 5.861 21.210 1.00 82.31 86 THR A CA 1
ATOM 655 C C . THR A 1 86 ? -16.101 5.602 21.626 1.00 82.31 86 THR A C 1
ATOM 657 O O . THR A 1 86 ? -16.366 4.563 22.225 1.00 82.31 86 THR A O 1
ATOM 660 N N . SER A 1 87 ? -17.048 6.488 21.292 1.00 82.31 87 SER A N 1
ATOM 661 C CA . SER A 1 87 ? -18.463 6.311 21.646 1.00 82.31 87 SER A CA 1
ATOM 662 C C . SER A 1 87 ? -19.214 5.404 20.671 1.00 82.31 87 SER A C 1
ATOM 664 O O . SER A 1 87 ? -20.129 4.695 21.077 1.00 82.31 87 SER A O 1
ATOM 666 N N . THR A 1 88 ? -18.814 5.387 19.397 1.00 83.75 88 THR A N 1
ATOM 667 C CA . THR A 1 88 ? -19.419 4.528 18.356 1.00 83.75 88 THR A CA 1
ATOM 668 C C . THR A 1 88 ? -18.524 3.362 17.938 1.00 83.75 88 THR A C 1
ATOM 670 O O . THR A 1 88 ? -18.972 2.435 17.270 1.00 83.75 88 THR A O 1
ATOM 673 N N . GLY A 1 89 ? -17.240 3.406 18.296 1.00 77.25 89 GLY A N 1
ATOM 674 C CA . GLY A 1 89 ? -16.221 2.481 17.810 1.00 77.25 89 GLY A CA 1
ATOM 675 C C . GLY A 1 89 ? -15.868 2.666 16.330 1.00 77.25 89 GLY A C 1
ATOM 676 O O . GLY A 1 89 ? -15.233 1.778 15.761 1.00 77.25 89 GLY A O 1
ATOM 677 N N . SER A 1 90 ? -16.301 3.754 15.689 1.00 82.00 90 SER A N 1
ATOM 678 C CA . SER A 1 90 ? -15.992 4.038 14.282 1.00 82.00 90 SER A CA 1
ATOM 679 C C . SER A 1 90 ? -14.534 4.465 14.112 1.00 82.00 90 SER A C 1
ATOM 681 O O . SER A 1 90 ? -13.943 5.035 15.030 1.00 82.00 90 SER A O 1
ATOM 683 N N . LEU A 1 91 ? -13.971 4.216 12.931 1.00 84.38 91 LEU A N 1
ATOM 684 C CA . LEU A 1 91 ? -12.605 4.594 12.574 1.00 84.38 91 LEU A CA 1
ATOM 685 C C . LEU A 1 91 ? -12.605 5.482 11.332 1.00 84.38 91 LEU A C 1
ATOM 687 O O . LEU A 1 91 ? -13.395 5.267 10.415 1.00 84.38 91 LEU A O 1
ATOM 691 N N . GLY A 1 92 ? -11.704 6.456 11.308 1.00 81.94 92 GLY A N 1
ATOM 692 C CA . GLY A 1 92 ? -11.378 7.250 10.130 1.00 81.94 92 GLY A CA 1
ATOM 693 C C . GLY A 1 92 ? -9.875 7.241 9.890 1.00 81.94 92 GLY A C 1
ATOM 694 O O . GLY A 1 92 ? -9.102 7.259 10.844 1.00 81.94 92 GLY A O 1
ATOM 695 N N . ILE A 1 93 ? -9.468 7.223 8.624 1.00 83.12 93 ILE A N 1
ATOM 696 C CA . ILE A 1 93 ? -8.069 7.395 8.223 1.00 83.12 93 ILE A CA 1
ATOM 697 C C . ILE A 1 93 ? -7.883 8.841 7.768 1.00 83.12 93 ILE A C 1
ATOM 699 O O . ILE A 1 93 ? -8.705 9.377 7.015 1.00 83.12 93 ILE A O 1
ATOM 703 N N . ILE A 1 94 ? -6.819 9.469 8.253 1.00 80.00 94 ILE A N 1
ATOM 704 C CA . ILE A 1 94 ? -6.402 10.820 7.876 1.00 80.00 94 ILE A CA 1
ATOM 705 C C . ILE A 1 94 ? -4.983 10.794 7.310 1.00 80.00 94 ILE A C 1
ATOM 707 O O . ILE A 1 94 ? -4.365 9.740 7.234 1.00 80.00 94 ILE A O 1
ATOM 711 N N . ASP A 1 95 ? -4.497 11.966 6.904 1.00 68.31 95 ASP A N 1
ATOM 712 C CA . ASP A 1 95 ? -3.165 12.145 6.321 1.00 68.31 95 ASP A CA 1
ATOM 713 C C . ASP A 1 95 ? -2.894 11.209 5.133 1.00 68.31 95 ASP A C 1
ATOM 715 O O . ASP A 1 95 ? -1.976 10.396 5.086 1.00 68.31 95 ASP A O 1
ATOM 719 N N . TRP A 1 96 ? -3.734 11.365 4.113 1.00 68.75 96 TRP A N 1
ATOM 720 C CA . TRP A 1 96 ? -3.636 10.666 2.834 1.00 68.75 96 TRP A CA 1
ATOM 721 C C . TRP A 1 96 ? -2.496 11.189 1.940 1.00 68.75 96 TRP A C 1
ATOM 723 O O . TRP A 1 96 ? -2.514 10.984 0.727 1.00 68.75 96 TRP A O 1
ATOM 733 N N . SER A 1 97 ? -1.526 11.914 2.502 1.00 60.91 97 SER A N 1
ATOM 734 C CA . SER A 1 97 ? -0.435 12.528 1.737 1.00 60.91 97 SER A CA 1
ATOM 735 C C . SER A 1 97 ? 0.478 11.490 1.070 1.00 60.91 97 SER A C 1
ATOM 737 O O . SER A 1 97 ? 1.108 11.788 0.056 1.00 60.91 97 SER A O 1
ATOM 739 N N . LEU A 1 98 ? 0.481 10.254 1.582 1.00 59.88 98 LEU A N 1
ATOM 740 C CA . LEU A 1 98 ? 1.158 9.085 1.016 1.00 59.88 98 LEU A CA 1
ATOM 741 C C . LEU A 1 98 ? 0.141 8.038 0.535 1.00 59.88 98 LEU A C 1
A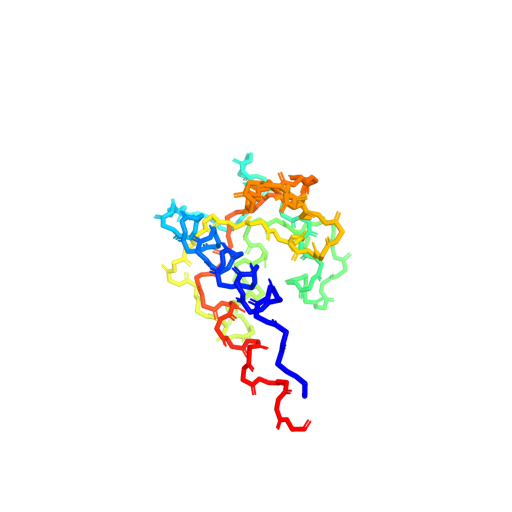TOM 743 O O . LEU A 1 98 ? 0.067 6.916 1.039 1.00 59.88 98 LEU A O 1
ATOM 747 N N . LEU A 1 99 ? -0.666 8.425 -0.452 1.00 57.41 99 LEU A N 1
ATOM 748 C CA . LEU A 1 99 ? -1.553 7.512 -1.167 1.00 57.41 99 LEU A CA 1
ATOM 749 C C . LEU A 1 99 ? -0.825 6.821 -2.321 1.00 57.41 99 LEU A C 1
ATOM 751 O O . LEU A 1 99 ? -0.260 7.484 -3.195 1.00 57.41 99 LEU A O 1
ATOM 755 N N . ALA A 1 100 ? -0.899 5.492 -2.354 1.00 58.56 100 ALA A N 1
ATOM 756 C CA . ALA A 1 100 ? -0.195 4.693 -3.342 1.00 58.56 100 ALA A CA 1
ATOM 757 C C . ALA A 1 100 ? -1.055 3.586 -3.934 1.00 58.56 100 ALA A C 1
ATOM 759 O O . ALA A 1 100 ? -1.944 3.026 -3.292 1.00 58.56 100 ALA A O 1
ATOM 760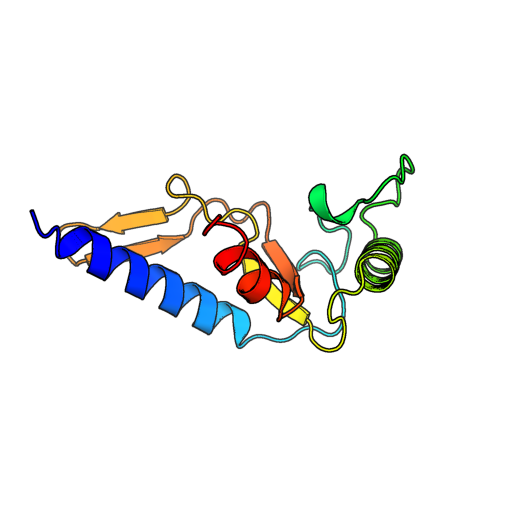 N N . THR A 1 101 ? -0.680 3.197 -5.145 1.00 57.62 101 THR A N 1
ATOM 761 C CA . THR A 1 101 ? -0.900 1.840 -5.631 1.00 57.62 101 THR A CA 1
ATOM 762 C C . THR A 1 101 ? 0.403 1.073 -5.391 1.00 57.62 101 THR A C 1
ATOM 764 O O . THR A 1 101 ? 1.434 1.392 -5.984 1.00 57.62 101 THR A O 1
ATOM 767 N N . PHE A 1 102 ? 0.379 0.131 -4.450 1.00 59.09 102 PHE A N 1
ATOM 768 C CA . PHE A 1 102 ? 1.521 -0.614 -3.920 1.00 59.09 102 PHE A CA 1
ATOM 769 C C . PHE A 1 102 ? 1.407 -2.117 -4.186 1.00 59.09 102 PHE A C 1
ATOM 771 O O . PHE A 1 102 ? 0.363 -2.614 -4.569 1.00 59.09 102 PHE A O 1
ATOM 778 N N . LEU A 1 103 ? 2.474 -2.876 -3.981 1.00 52.47 103 LEU A N 1
ATOM 779 C CA . LEU A 1 103 ? 2.506 -4.322 -4.203 1.00 52.47 103 LEU A CA 1
ATOM 780 C C . LEU A 1 103 ? 1.648 -5.102 -3.201 1.00 52.47 103 LEU A C 1
ATOM 782 O O . LEU A 1 103 ? 1.730 -4.862 -1.997 1.00 52.47 103 LEU A O 1
ATOM 786 N N . SER A 1 104 ? 0.866 -6.070 -3.691 1.00 43.25 104 SER A N 1
ATOM 787 C CA . SER A 1 104 ? -0.071 -6.852 -2.866 1.00 43.25 104 SER A CA 1
ATOM 788 C C . SER A 1 104 ? 0.595 -7.624 -1.722 1.00 43.25 104 SER A C 1
ATOM 790 O O . SER A 1 104 ? -0.026 -7.781 -0.678 1.00 43.25 104 SER A O 1
ATOM 792 N N . ASN A 1 105 ? 1.849 -8.062 -1.890 1.00 43.78 105 ASN A N 1
ATOM 793 C CA . ASN A 1 105 ? 2.498 -9.001 -0.963 1.00 43.78 105 ASN A CA 1
ATOM 794 C C . ASN A 1 105 ? 3.638 -8.391 -0.123 1.00 43.78 105 ASN A C 1
ATOM 796 O O . ASN A 1 105 ? 4.278 -9.096 0.652 1.00 43.78 105 ASN A O 1
ATOM 800 N N . GLY A 1 106 ? 3.871 -7.074 -0.207 1.00 39.22 106 GLY A N 1
ATOM 801 C CA . GLY A 1 106 ? 4.815 -6.382 0.688 1.00 39.22 106 GLY A CA 1
ATOM 802 C C . GLY A 1 106 ? 4.303 -6.218 2.128 1.00 39.22 106 GLY A C 1
ATOM 803 O O . GLY A 1 106 ? 5.094 -5.974 3.035 1.00 39.22 106 GLY A O 1
ATOM 804 N N . LEU A 1 107 ? 2.990 -6.362 2.346 1.00 39.19 107 LEU A N 1
ATOM 805 C CA . LEU A 1 107 ? 2.372 -6.285 3.673 1.00 39.19 107 LEU A CA 1
ATOM 806 C C . LEU A 1 107 ? 2.419 -7.622 4.424 1.00 39.19 107 LEU A C 1
ATOM 808 O O . LEU A 1 107 ? 2.564 -7.606 5.640 1.00 39.19 107 LEU A O 1
ATOM 812 N N . GLU A 1 108 ? 2.356 -8.766 3.734 1.00 35.84 108 GLU A N 1
ATOM 813 C CA . GLU A 1 108 ? 2.401 -10.084 4.391 1.00 35.84 108 GLU A CA 1
ATOM 814 C C . GLU A 1 108 ? 3.814 -10.442 4.882 1.00 35.84 108 GLU A C 1
ATOM 816 O O . GLU A 1 108 ? 3.968 -10.934 5.995 1.00 35.84 108 GLU A O 1
ATOM 821 N N . GLN A 1 109 ? 4.871 -10.103 4.132 1.00 33.81 109 GLN A N 1
ATOM 822 C CA . GLN A 1 109 ? 6.246 -10.481 4.509 1.00 33.81 109 GLN A CA 1
ATOM 823 C C . GLN A 1 109 ? 6.850 -9.676 5.680 1.00 33.81 109 GLN A C 1
ATOM 825 O O . GLN A 1 109 ? 7.875 -10.068 6.241 1.00 33.81 109 GLN A O 1
ATOM 830 N N . ASN A 1 110 ? 6.222 -8.569 6.090 1.00 33.69 110 ASN A N 1
ATOM 831 C CA . ASN A 1 110 ? 6.687 -7.756 7.223 1.00 33.69 110 ASN A CA 1
ATOM 832 C C . ASN A 1 110 ? 6.058 -8.140 8.573 1.00 33.69 110 ASN A C 1
ATOM 834 O O . ASN A 1 110 ? 6.516 -7.649 9.603 1.00 33.69 110 ASN A O 1
ATOM 838 N N . PHE A 1 111 ? 5.046 -9.015 8.602 1.00 33.50 111 PHE A N 1
ATOM 839 C CA . PHE A 1 111 ? 4.515 -9.534 9.869 1.00 33.50 111 PHE A CA 1
ATOM 840 C C . PHE A 1 111 ? 5.312 -10.732 10.402 1.00 33.50 111 PHE A C 1
ATOM 842 O O . PHE A 1 111 ? 5.409 -10.892 11.618 1.00 33.50 111 PHE A O 1
ATOM 849 N N . ASP A 1 112 ? 5.948 -11.509 9.521 1.00 31.78 112 ASP A N 1
ATOM 850 C CA . ASP A 1 112 ? 6.729 -12.691 9.915 1.00 31.78 112 ASP A CA 1
ATOM 851 C C . ASP A 1 112 ? 8.178 -12.359 10.317 1.00 31.78 112 ASP A C 1
ATOM 853 O O . ASP A 1 112 ? 8.806 -13.109 11.059 1.00 31.78 112 ASP A O 1
ATOM 857 N N . SER A 1 113 ? 8.716 -11.210 9.896 1.00 31.53 113 SER A N 1
ATOM 858 C CA . SER A 1 113 ? 10.104 -10.796 10.176 1.00 31.53 113 SER A CA 1
ATOM 859 C C . SER A 1 113 ? 10.284 -9.985 11.472 1.00 31.53 113 SER A C 1
ATOM 861 O O . SER A 1 113 ? 11.367 -9.467 11.734 1.00 31.53 113 SER A O 1
ATOM 863 N N . GLN A 1 114 ? 9.243 -9.887 12.309 1.00 33.72 114 GLN A N 1
ATOM 864 C CA . GLN A 1 114 ? 9.273 -9.226 13.627 1.00 33.72 114 GLN A CA 1
ATOM 865 C C . GLN A 1 114 ? 9.102 -10.220 14.801 1.00 33.72 114 GLN A C 1
ATOM 867 O O . GLN A 1 114 ? 8.765 -9.804 15.910 1.00 33.72 114 GLN A O 1
ATOM 872 N N . GLN A 1 115 ? 9.306 -11.526 14.575 1.00 34.19 115 GLN A N 1
ATOM 873 C CA . GLN A 1 115 ? 9.210 -12.577 15.608 1.00 34.19 115 GLN A CA 1
ATOM 874 C C . GLN A 1 115 ? 10.540 -13.258 15.996 1.00 34.19 115 GLN A C 1
ATOM 876 O O . GLN A 1 115 ? 10.498 -14.263 16.706 1.00 34.19 115 GLN A O 1
ATOM 881 N N . GLU A 1 116 ? 11.703 -12.708 15.631 1.00 33.12 116 GLU A N 1
ATOM 882 C CA . GLU A 1 116 ? 13.009 -13.163 16.162 1.00 33.12 116 GLU A CA 1
ATOM 883 C C . GLU A 1 116 ? 13.679 -12.135 17.080 1.00 33.12 116 GLU A C 1
ATOM 885 O O . GLU A 1 116 ? 13.761 -10.944 16.698 1.00 33.12 116 GLU A O 1
#

InterPro domains:
  IPR011009 Protein kinase-like domain superfamily [SSF56112] (66-98)

Secondary structure (DSSP, 8-state):
---HHHHHHHHHHHHHHHHHHTSEESSSEETTSS----GGGGTT--STTTTSHHHHHHHHHHTT---S-EEEEETT--GGGEEE-TTT--EEE--GGGEEEEETTTTTHHHHTT--